Protein AF-A0A7X5QRC5-F1 (afdb_monomer)

Mean predicted aligned error: 9.36 Å

Secondary structure (DSSP, 8-state):
------------------PPP-SGGG-HHHHHHH--S-TT-SEEEEETTTTEEEE-TTEETTSTTTSEEPPHHHHHHHHHHHHHHTT-PPPPP-SSS-TTTSTT--

Foldseek 3Di:
DDDDDPPPPDDPPPPPVPDQDPADVSQLQCCLQFNHPDPPAQKGDPALLALDIDGRVQEPVPVPPRHHHHDPSSVVSNVVSSVRRHNDDHDDFQDPDDCSVVVPRD

Structure (mmCIF, N/CA/C/O backbone):
data_AF-A0A7X5QRC5-F1
#
_entry.id   AF-A0A7X5QRC5-F1
#
loop_
_atom_site.group_PDB
_atom_site.id
_atom_site.type_symbol
_atom_site.label_atom_id
_atom_site.label_alt_id
_atom_site.label_comp_id
_atom_site.label_asym_id
_atom_site.label_entity_id
_atom_site.label_seq_id
_atom_site.pdbx_PDB_ins_code
_atom_site.Cartn_x
_atom_site.Cartn_y
_atom_site.Cartn_z
_atom_site.occupancy
_atom_site.B_iso_or_equiv
_atom_site.auth_seq_id
_atom_site.auth_comp_id
_atom_site.auth_asym_id
_atom_site.auth_atom_id
_atom_site.pdbx_PDB_model_num
ATOM 1 N N . MET A 1 1 ? -34.790 34.082 42.253 1.00 40.81 1 MET A N 1
ATOM 2 C CA . MET A 1 1 ? -34.188 34.397 40.941 1.00 40.81 1 MET A CA 1
ATOM 3 C C . MET A 1 1 ? -33.241 33.251 40.606 1.00 40.81 1 MET A C 1
ATOM 5 O O . MET A 1 1 ? -32.209 33.136 41.247 1.00 40.81 1 M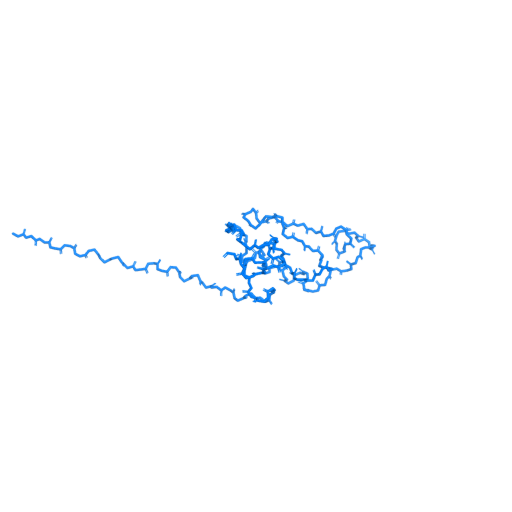ET A O 1
ATOM 9 N N . LYS A 1 2 ? -33.660 32.308 39.754 1.00 43.34 2 LYS A N 1
ATOM 10 C CA . LYS A 1 2 ? -32.884 31.110 39.386 1.00 43.34 2 LYS A CA 1
ATOM 11 C C . LYS A 1 2 ? -32.713 31.144 37.871 1.00 43.34 2 LYS A C 1
ATOM 13 O O . LYS A 1 2 ? -33.652 30.854 37.137 1.00 43.34 2 LYS A O 1
ATOM 18 N N . THR A 1 3 ? -31.561 31.628 37.433 1.00 52.12 3 THR A N 1
ATOM 19 C CA . THR A 1 3 ? -31.171 31.735 36.029 1.00 52.12 3 THR A CA 1
ATOM 20 C C . THR A 1 3 ? -30.792 30.354 35.508 1.00 52.12 3 THR A C 1
AT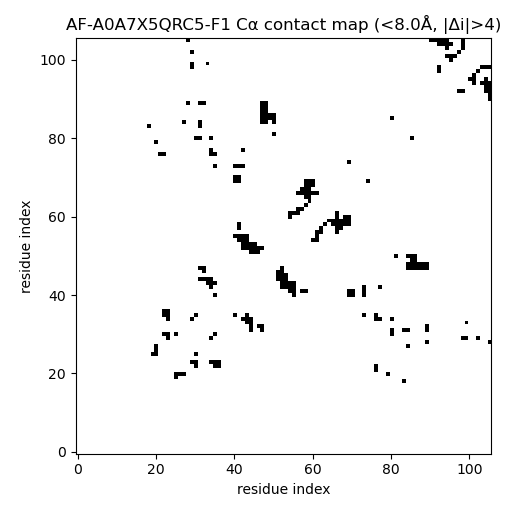OM 22 O O . THR A 1 3 ? -29.855 29.723 35.988 1.00 52.12 3 THR A O 1
ATOM 25 N N . TRP A 1 4 ? -31.565 29.881 34.537 1.00 51.56 4 TRP A N 1
ATOM 26 C CA . TRP A 1 4 ? -31.303 28.668 33.777 1.00 51.56 4 TRP A CA 1
ATOM 27 C C . TRP A 1 4 ? -30.287 28.999 32.686 1.00 51.56 4 TRP A C 1
ATOM 29 O O . TRP A 1 4 ? -30.600 29.743 31.760 1.00 51.56 4 TRP A O 1
ATOM 39 N N . ILE A 1 5 ? -29.067 28.479 32.801 1.00 61.34 5 ILE A N 1
ATOM 40 C CA . ILE A 1 5 ? -28.084 28.527 31.717 1.00 61.34 5 ILE A CA 1
ATOM 41 C C . ILE A 1 5 ? -28.214 27.209 30.958 1.00 61.34 5 ILE A C 1
ATOM 43 O O . ILE A 1 5 ? -27.703 26.177 31.388 1.00 61.34 5 ILE A O 1
ATOM 47 N N . PHE A 1 6 ? -28.936 27.241 29.840 1.00 55.59 6 PHE A N 1
ATOM 48 C CA . PHE A 1 6 ? -28.863 26.186 28.837 1.00 55.59 6 PHE A CA 1
ATOM 49 C C . PHE A 1 6 ? -27.534 26.344 28.094 1.00 55.59 6 PHE A C 1
ATOM 51 O O . PHE A 1 6 ? -27.360 27.256 27.288 1.00 55.59 6 PHE A O 1
ATOM 58 N N . LEU A 1 7 ? -26.575 25.479 28.419 1.00 61.09 7 LEU A N 1
ATOM 59 C CA . LEU A 1 7 ? -25.314 25.364 27.699 1.00 61.09 7 LEU A CA 1
ATOM 60 C C . LEU A 1 7 ? -25.610 24.757 26.319 1.00 61.09 7 LEU A C 1
ATOM 62 O O . LEU A 1 7 ? -25.954 23.580 26.207 1.00 61.09 7 LEU A O 1
ATOM 66 N N . ALA A 1 8 ? -25.507 25.566 25.268 1.00 55.25 8 ALA A N 1
ATOM 67 C CA . ALA A 1 8 ? -25.561 25.096 23.893 1.00 55.25 8 ALA A CA 1
ATOM 68 C C . ALA A 1 8 ? -24.261 24.342 23.572 1.00 55.25 8 ALA A C 1
ATOM 70 O O . ALA A 1 8 ? -23.244 24.946 23.237 1.00 55.25 8 ALA A O 1
ATOM 71 N N . ALA A 1 9 ? -24.290 23.014 23.688 1.00 52.91 9 ALA A N 1
ATOM 72 C CA . ALA A 1 9 ? -23.266 22.145 23.122 1.00 52.91 9 ALA A CA 1
ATOM 73 C C . ALA A 1 9 ? -23.470 22.091 21.600 1.00 52.91 9 ALA A C 1
ATOM 75 O O . ALA A 1 9 ? -24.130 21.198 21.069 1.00 52.91 9 ALA A O 1
ATOM 76 N N . ALA A 1 10 ? -22.963 23.111 20.904 1.00 54.38 10 ALA A N 1
ATOM 77 C CA . ALA A 1 10 ? -22.878 23.108 19.454 1.00 54.38 10 ALA A CA 1
ATOM 78 C C . ALA A 1 10 ? -21.959 21.960 19.023 1.00 54.38 10 ALA A C 1
ATOM 80 O O . ALA A 1 10 ? -20.812 21.843 19.455 1.00 54.38 10 ALA A O 1
ATOM 81 N N . MET A 1 11 ? -22.527 21.086 18.204 1.00 49.28 11 MET A N 1
ATOM 82 C CA . MET A 1 11 ? -21.906 19.887 17.686 1.00 49.28 11 MET A CA 1
ATOM 83 C C . MET A 1 11 ? -20.676 20.237 16.851 1.00 49.28 11 MET A C 1
ATOM 85 O O . MET A 1 11 ? -20.799 20.705 15.724 1.00 49.28 11 MET A O 1
ATOM 89 N N . PHE A 1 12 ? -19.492 19.916 17.361 1.00 46.59 12 PHE A N 1
ATOM 90 C CA . PHE A 1 12 ? -18.360 19.585 16.502 1.00 46.59 12 PHE A CA 1
ATOM 91 C C . PHE A 1 12 ? -18.462 18.100 16.155 1.00 46.59 12 PHE A C 1
ATOM 93 O O . PHE A 1 12 ? -17.660 17.280 16.592 1.00 46.59 12 PHE A O 1
ATOM 100 N N . ALA A 1 13 ? -19.486 17.740 15.379 1.00 47.47 13 ALA A N 1
ATOM 101 C CA . ALA A 1 13 ? -19.380 16.550 14.554 1.00 47.47 13 ALA A CA 1
ATOM 102 C C . ALA A 1 13 ? -18.364 16.917 13.471 1.00 47.47 13 ALA A C 1
ATOM 104 O O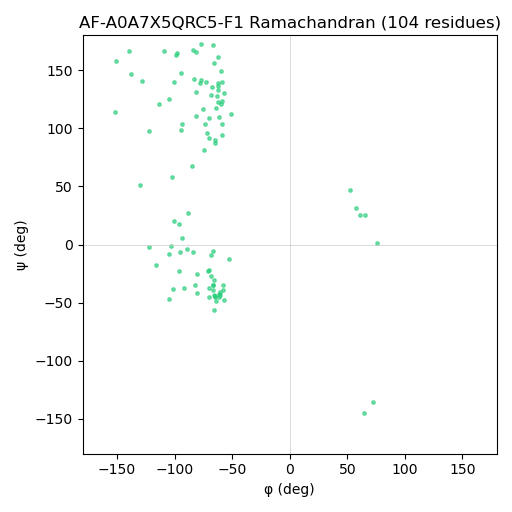 . ALA A 1 13 ? -18.709 17.555 12.478 1.00 47.47 13 ALA A O 1
ATOM 105 N N . GLY A 1 14 ? -17.086 16.629 13.732 1.00 41.50 14 GLY A N 1
ATOM 106 C CA . GLY A 1 14 ? -16.052 16.726 12.717 1.00 41.50 14 GLY A CA 1
ATOM 107 C C . GLY A 1 14 ? -16.540 15.941 11.511 1.00 41.50 14 GLY A C 1
ATOM 108 O O . GLY A 1 14 ? -16.716 14.727 11.594 1.00 41.50 14 GLY A O 1
ATOM 109 N N . ALA A 1 15 ? -16.829 16.641 10.418 1.00 39.53 15 ALA A N 1
ATOM 110 C CA . ALA A 1 15 ? -17.033 16.005 9.138 1.00 39.53 15 ALA A CA 1
ATOM 111 C C . ALA A 1 15 ? -15.686 15.382 8.766 1.00 39.53 15 ALA A C 1
ATOM 113 O O . ALA A 1 15 ? -14.831 16.036 8.170 1.00 39.53 15 ALA A O 1
ATOM 114 N N . ALA A 1 16 ? -15.473 14.131 9.179 1.00 45.00 16 ALA A N 1
ATOM 115 C CA . ALA A 1 16 ? -14.540 13.253 8.510 1.00 45.00 16 ALA A CA 1
ATOM 116 C C . ALA A 1 16 ? -15.061 13.171 7.076 1.00 45.00 16 ALA A C 1
ATOM 118 O O . ALA A 1 16 ? -16.009 12.448 6.774 1.00 45.00 16 ALA A O 1
ATOM 119 N N . SER A 1 17 ? -14.521 14.028 6.215 1.00 44.00 17 SER A N 1
ATOM 120 C CA . SER A 1 17 ? -14.669 13.904 4.778 1.00 44.00 17 SER A CA 1
ATOM 121 C C . SER A 1 17 ? -13.947 12.614 4.428 1.00 44.00 17 SER A C 1
ATOM 123 O O . SER A 1 17 ? -12.741 12.606 4.214 1.00 44.00 17 SER A O 1
ATOM 125 N N . GLY A 1 18 ? -14.669 11.494 4.505 1.00 55.78 18 GLY A N 1
ATOM 126 C CA . GLY A 1 18 ? -14.151 10.200 4.104 1.00 55.78 18 GLY A CA 1
ATOM 127 C C . GLY A 1 18 ? -13.750 10.320 2.645 1.00 55.78 18 GLY A C 1
ATOM 128 O O . GLY A 1 18 ? -14.615 10.406 1.774 1.00 55.78 18 GLY A O 1
ATOM 129 N N . GLN A 1 19 ? -12.448 10.422 2.385 1.00 65.44 19 GLN A N 1
ATOM 130 C CA . GLN A 1 19 ? -11.928 10.303 1.034 1.00 65.44 19 GLN A CA 1
ATOM 131 C C . GLN A 1 19 ? -12.346 8.916 0.544 1.00 65.44 19 GLN A C 1
ATOM 133 O O . GLN A 1 19 ? -12.101 7.921 1.226 1.00 65.44 19 GLN A O 1
ATOM 138 N N . ALA A 1 20 ? -13.064 8.867 -0.578 1.00 74.69 20 ALA A N 1
ATOM 139 C CA . ALA A 1 20 ? -13.473 7.600 -1.162 1.00 74.69 20 ALA A CA 1
ATOM 140 C C . ALA A 1 20 ? -12.216 6.829 -1.572 1.00 74.69 20 ALA A C 1
ATOM 142 O O . ALA A 1 20 ? -11.373 7.389 -2.273 1.00 74.69 20 ALA A O 1
ATOM 143 N N . LEU A 1 21 ? -12.104 5.580 -1.120 1.00 86.81 21 LEU A N 1
ATOM 144 C CA . LEU A 1 21 ? -10.981 4.719 -1.447 1.00 86.81 21 LEU A CA 1
ATOM 145 C C . LEU A 1 21 ? -11.174 4.076 -2.818 1.00 86.81 21 LEU A C 1
ATOM 147 O O . LEU A 1 21 ? -12.217 3.484 -3.106 1.00 86.81 21 LEU A O 1
ATOM 151 N N . THR A 1 22 ? -10.138 4.154 -3.646 1.00 92.81 22 THR A N 1
ATOM 152 C CA . THR A 1 22 ? -10.114 3.567 -4.993 1.00 92.81 22 THR A CA 1
ATOM 153 C C . THR A 1 22 ? -9.774 2.078 -4.949 1.00 92.81 22 THR A C 1
ATOM 155 O O . THR A 1 22 ? -10.285 1.286 -5.742 1.00 92.81 22 THR A O 1
ATOM 158 N N . TYR A 1 23 ? -8.917 1.671 -4.011 1.00 92.44 23 TYR A N 1
ATOM 159 C CA . TYR A 1 23 ? -8.416 0.301 -3.902 1.00 92.44 23 TYR A CA 1
ATOM 160 C C . TYR A 1 23 ? -9.174 -0.522 -2.852 1.00 92.44 23 TYR A C 1
ATOM 162 O O . TYR A 1 23 ? -9.844 0.013 -1.972 1.00 92.44 23 TYR A O 1
ATOM 170 N N . ARG A 1 24 ? -9.029 -1.857 -2.943 1.00 91.19 24 ARG A N 1
ATOM 171 C CA . ARG A 1 24 ? -9.577 -2.844 -1.984 1.00 91.19 24 ARG A CA 1
ATOM 172 C C . ARG A 1 24 ? -11.074 -2.665 -1.726 1.00 91.19 24 ARG A C 1
ATOM 174 O O . ARG A 1 24 ? -11.516 -2.691 -0.586 1.00 91.19 24 ARG A O 1
ATOM 181 N N . ASP A 1 25 ? -11.845 -2.511 -2.798 1.00 89.69 25 ASP A N 1
ATOM 182 C CA . ASP A 1 25 ? -13.309 -2.490 -2.731 1.00 89.69 25 ASP A CA 1
ATOM 183 C C . ASP A 1 25 ? -13.845 -1.388 -1.780 1.00 89.69 25 ASP A C 1
ATOM 185 O O . ASP A 1 25 ? -14.900 -1.5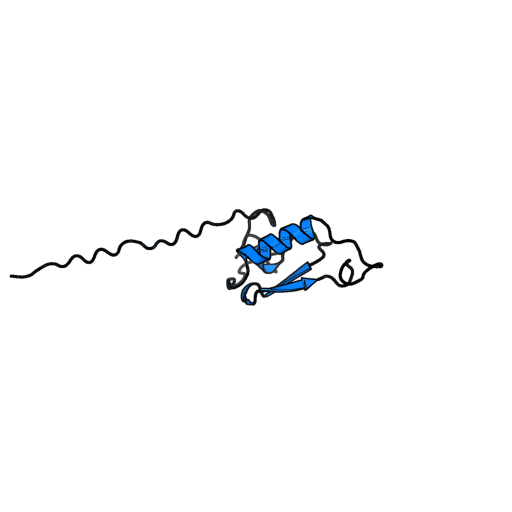44 -1.169 1.00 89.69 25 ASP A O 1
ATOM 189 N N . ASN A 1 26 ? -13.109 -0.267 -1.674 1.00 89.56 26 ASN A N 1
ATOM 190 C CA . ASN A 1 26 ? -13.385 0.870 -0.787 1.00 89.56 26 ASN A CA 1
ATOM 191 C C . ASN A 1 26 ? -13.379 0.503 0.717 1.00 89.56 26 ASN A C 1
ATOM 193 O O . ASN A 1 26 ? -14.030 1.166 1.523 1.00 89.56 26 ASN A O 1
ATOM 197 N N . ASP A 1 27 ? -12.655 -0.556 1.103 1.00 90.69 27 ASP A N 1
ATOM 198 C CA . ASP A 1 27 ? -12.503 -0.979 2.497 1.00 90.69 27 ASP A CA 1
ATOM 199 C C . ASP A 1 27 ? -11.233 -0.365 3.126 1.00 90.69 27 ASP A C 1
ATOM 201 O O . ASP A 1 27 ? -10.119 -0.842 2.868 1.00 90.69 27 ASP A O 1
ATOM 205 N N . PRO A 1 28 ? -11.360 0.674 3.978 1.00 89.25 28 PRO A N 1
ATOM 206 C CA . PRO A 1 28 ? -10.213 1.304 4.628 1.00 89.25 28 PRO A CA 1
ATOM 207 C C . PRO A 1 28 ? -9.503 0.381 5.607 1.00 89.25 28 PRO A C 1
ATOM 209 O O . PRO A 1 28 ? -8.293 0.505 5.779 1.00 89.25 28 PRO A O 1
ATOM 212 N N . PHE A 1 29 ? -10.212 -0.551 6.245 1.00 90.75 29 PHE A N 1
ATOM 213 C CA . PHE A 1 29 ? -9.584 -1.468 7.181 1.00 90.75 29 PHE A CA 1
ATOM 214 C C . PHE A 1 29 ? -8.611 -2.377 6.426 1.00 90.75 29 PHE A C 1
ATOM 216 O O . PHE A 1 29 ? -7.408 -2.368 6.693 1.00 90.75 29 PHE A O 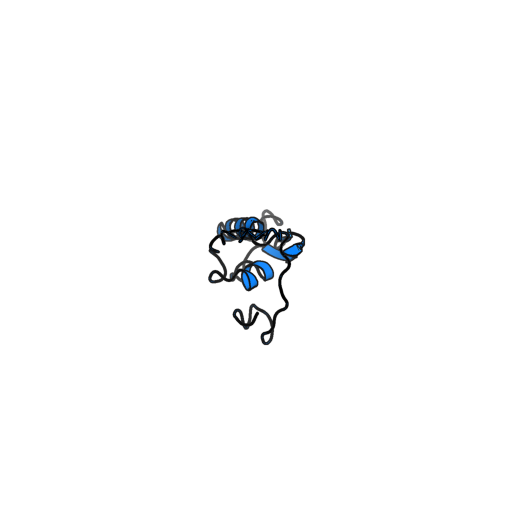1
ATOM 223 N N . VAL A 1 30 ? -9.100 -3.095 5.416 1.00 92.38 30 VAL A N 1
ATOM 224 C CA . VAL A 1 30 ? -8.282 -4.037 4.641 1.00 92.38 30 VAL A CA 1
ATOM 225 C C . VAL A 1 30 ? -7.206 -3.298 3.842 1.00 92.38 30 VAL A C 1
ATOM 227 O O . VAL A 1 30 ? -6.065 -3.760 3.776 1.00 92.38 30 VAL A O 1
ATOM 230 N N . PHE A 1 31 ? -7.524 -2.135 3.266 1.00 94.44 31 PHE A N 1
ATOM 231 C CA . PHE A 1 31 ? -6.549 -1.342 2.521 1.00 94.44 31 PHE A CA 1
ATOM 232 C C . PHE A 1 31 ? -5.410 -0.830 3.396 1.00 94.44 31 PHE A C 1
ATOM 234 O O . PHE A 1 31 ? -4.242 -1.008 3.048 1.00 94.44 31 PHE A O 1
ATOM 241 N N . CYS A 1 32 ? -5.722 -0.239 4.548 1.00 93.25 32 CYS A N 1
ATOM 242 C CA . CYS A 1 32 ? -4.690 0.298 5.420 1.00 93.25 32 CYS A CA 1
ATOM 243 C C . CYS A 1 32 ? -3.821 -0.809 6.042 1.00 93.25 32 CYS A C 1
ATOM 245 O O . CYS A 1 32 ? -2.638 -0.565 6.289 1.00 93.25 32 CYS A O 1
ATOM 247 N N . THR A 1 33 ? -4.360 -2.025 6.208 1.00 93.25 33 THR A N 1
ATOM 248 C CA . THR A 1 33 ? -3.603 -3.182 6.710 1.00 93.25 33 THR A CA 1
ATOM 249 C C . THR A 1 33 ? -2.750 -3.857 5.631 1.00 93.25 33 THR A C 1
ATOM 251 O O . THR A 1 33 ? -1.612 -4.225 5.907 1.00 93.25 33 THR A O 1
ATOM 254 N N . TYR A 1 34 ? -3.266 -4.029 4.408 1.00 93.75 34 TYR A N 1
ATOM 255 C CA . TYR A 1 34 ? -2.652 -4.917 3.404 1.00 93.75 34 TYR A CA 1
ATOM 256 C C . TYR A 1 34 ? -2.275 -4.237 2.077 1.00 93.75 34 TYR A C 1
ATOM 258 O O . TYR A 1 34 ? -1.727 -4.892 1.184 1.00 93.75 34 TYR A O 1
ATOM 266 N N . GLY A 1 35 ? -2.563 -2.946 1.905 1.00 94.38 35 GLY A N 1
ATOM 267 C CA . GLY A 1 35 ? -2.333 -2.217 0.657 1.00 94.38 35 GLY A CA 1
ATOM 268 C C . GLY A 1 35 ? -3.206 -2.760 -0.475 1.00 94.38 35 GLY A C 1
ATOM 269 O O . GLY A 1 35 ? -4.332 -3.199 -0.253 1.00 94.38 35 GLY A O 1
ATOM 270 N N . GLN A 1 36 ? -2.705 -2.779 -1.711 1.00 94.75 36 GLN A N 1
ATOM 271 C CA . GLN A 1 36 ? -3.476 -3.294 -2.851 1.00 94.75 36 GLN A CA 1
ATOM 272 C C . GLN A 1 36 ? -3.779 -4.799 -2.769 1.00 94.75 36 GLN A C 1
ATOM 274 O O . GLN A 1 36 ? -3.038 -5.581 -2.167 1.00 94.75 36 GLN A O 1
ATOM 279 N N . LYS A 1 37 ? -4.847 -5.214 -3.466 1.00 92.31 37 LYS A N 1
ATOM 280 C CA . LYS A 1 37 ? -5.238 -6.624 -3.658 1.00 92.31 37 LYS A CA 1
ATOM 281 C C . LYS A 1 37 ? -4.288 -7.383 -4.589 1.00 92.31 37 LYS A C 1
ATOM 283 O O . LYS A 1 37 ? -4.220 -8.604 -4.520 1.00 92.31 37 LYS A O 1
ATOM 288 N N . ASN A 1 38 ? -3.556 -6.668 -5.446 1.00 93.19 38 ASN A N 1
ATOM 289 C CA . ASN A 1 38 ? -2.597 -7.253 -6.375 1.00 93.19 38 ASN A CA 1
ATOM 290 C C . ASN A 1 38 ? -1.496 -8.019 -5.604 1.00 93.19 38 ASN A C 1
ATOM 292 O O . ASN A 1 38 ? -0.800 -7.414 -4.783 1.00 93.19 38 ASN A O 1
ATOM 296 N N . PRO A 1 39 ? -1.308 -9.331 -5.843 1.00 91.62 39 PRO A N 1
ATOM 297 C CA . PRO A 1 39 ? -0.242 -10.096 -5.199 1.00 91.62 39 PRO A CA 1
ATOM 298 C C . PRO A 1 39 ? 1.157 -9.714 -5.705 1.00 91.62 39 PRO A C 1
ATOM 300 O O . PRO A 1 39 ? 2.127 -9.916 -4.986 1.00 91.62 39 PRO A O 1
ATOM 303 N N . ALA A 1 40 ? 1.264 -9.132 -6.904 1.00 94.88 40 ALA A N 1
ATOM 304 C CA . ALA A 1 40 ? 2.512 -8.655 -7.501 1.00 94.88 40 ALA A CA 1
ATOM 305 C C . ALA A 1 40 ? 2.758 -7.149 -7.271 1.00 94.88 40 ALA A C 1
ATOM 307 O O . ALA A 1 40 ? 3.555 -6.541 -7.989 1.00 94.88 40 ALA A O 1
ATOM 308 N N . LYS A 1 41 ? 2.063 -6.534 -6.307 1.00 96.00 41 LYS A N 1
ATOM 309 C CA . LYS A 1 41 ? 2.312 -5.143 -5.912 1.00 96.00 41 LYS A CA 1
ATOM 310 C C . LYS A 1 41 ? 3.744 -4.960 -5.420 1.00 96.00 41 LYS A C 1
ATOM 312 O O . LYS A 1 41 ? 4.326 -5.875 -4.844 1.00 96.00 41 LYS A O 1
ATOM 317 N N . CYS A 1 42 ? 4.286 -3.772 -5.629 1.00 97.88 42 CYS A N 1
ATOM 318 C CA . CYS A 1 42 ? 5.674 -3.464 -5.305 1.00 97.88 42 CYS A CA 1
ATOM 319 C C . CYS A 1 42 ? 5.865 -2.856 -3.917 1.00 97.88 42 CYS A C 1
ATOM 321 O O . CYS A 1 42 ? 6.976 -2.469 -3.574 1.00 97.88 42 CYS A O 1
ATOM 323 N N . TRP A 1 43 ? 4.815 -2.760 -3.104 1.00 97.81 43 TRP A N 1
ATOM 324 C CA . TRP A 1 43 ? 4.928 -2.265 -1.739 1.00 97.81 43 TRP A CA 1
ATOM 325 C C . TRP A 1 43 ? 3.862 -2.870 -0.818 1.00 97.81 43 TRP A C 1
ATOM 327 O O . TRP A 1 43 ? 2.802 -3.315 -1.271 1.00 97.81 43 TRP A O 1
ATOM 337 N N . TRP A 1 44 ? 4.135 -2.854 0.489 1.00 96.50 44 TRP A N 1
ATOM 338 C CA . TRP A 1 44 ? 3.187 -3.255 1.533 1.00 96.50 44 TRP A CA 1
ATOM 339 C C . TRP A 1 44 ? 3.227 -2.294 2.726 1.00 96.50 44 TRP A C 1
ATOM 341 O O . TRP A 1 44 ? 4.306 -1.796 3.071 1.00 96.50 44 TRP A O 1
ATOM 351 N N . PRO A 1 45 ? 2.088 -2.059 3.402 1.00 95.38 45 PRO A N 1
ATOM 352 C CA . PRO A 1 45 ? 2.082 -1.430 4.716 1.00 95.38 45 PRO A CA 1
ATOM 353 C C . PRO A 1 45 ? 2.899 -2.254 5.717 1.00 95.38 45 PRO A C 1
ATOM 355 O O . PRO A 1 45 ? 2.813 -3.480 5.738 1.00 95.38 45 PRO A O 1
ATOM 358 N N . VAL A 1 46 ? 3.657 -1.575 6.576 1.00 94.69 46 VAL A N 1
ATOM 359 C CA . VAL A 1 46 ? 4.290 -2.183 7.760 1.00 94.69 46 VAL A CA 1
ATOM 360 C C . VAL A 1 46 ? 3.529 -1.754 9.009 1.00 94.69 46 VAL A C 1
ATOM 362 O O . VAL A 1 46 ? 3.180 -2.579 9.849 1.00 94.69 46 VAL A O 1
ATOM 365 N N . SER A 1 47 ? 3.231 -0.458 9.123 1.00 92.31 47 SER A N 1
ATOM 366 C CA . SER A 1 47 ? 2.373 0.085 10.171 1.00 92.31 47 SER A CA 1
ATOM 367 C C . SER A 1 47 ? 1.681 1.355 9.687 1.00 92.31 47 SER A C 1
ATOM 369 O O . SER A 1 47 ? 2.325 2.384 9.494 1.00 92.31 47 SER A O 1
ATOM 371 N N . ALA A 1 48 ? 0.355 1.305 9.555 1.00 91.88 48 ALA A N 1
ATOM 372 C CA . ALA A 1 48 ? -0.462 2.484 9.267 1.00 91.88 48 ALA A CA 1
ATOM 373 C C . ALA A 1 48 ? -0.338 3.539 10.380 1.00 91.88 48 ALA A C 1
ATOM 375 O O . ALA A 1 48 ? -0.043 4.701 10.111 1.00 91.88 48 ALA A O 1
ATOM 376 N N . ALA A 1 49 ? -0.415 3.112 11.645 1.00 91.69 49 ALA A N 1
ATOM 377 C CA . ALA A 1 49 ? -0.287 4.006 12.794 1.00 91.69 49 ALA A CA 1
ATOM 378 C C . ALA A 1 49 ? 1.048 4.774 12.808 1.00 91.69 49 ALA A C 1
ATOM 380 O O . ALA A 1 49 ? 1.066 5.960 13.127 1.00 91.69 49 ALA A O 1
ATOM 381 N N . ALA A 1 50 ? 2.154 4.123 12.428 1.00 94.06 50 ALA A N 1
ATOM 382 C CA . ALA A 1 50 ? 3.469 4.762 12.332 1.00 94.06 50 ALA A CA 1
ATOM 383 C C . ALA A 1 50 ? 3.758 5.391 10.954 1.00 94.06 50 ALA A C 1
ATOM 385 O O . ALA A 1 50 ? 4.813 5.993 10.772 1.00 94.06 50 ALA A O 1
ATOM 386 N N . GLY A 1 51 ? 2.862 5.230 9.976 1.00 94.62 51 GLY A N 1
ATOM 387 C CA . GLY A 1 51 ? 3.064 5.683 8.600 1.00 94.62 51 GLY A CA 1
ATOM 388 C C . GLY A 1 51 ? 4.202 4.973 7.862 1.00 94.62 51 GLY A C 1
ATOM 389 O O . GLY A 1 51 ? 4.790 5.544 6.946 1.00 94.62 51 GLY A O 1
ATOM 390 N N . THR A 1 52 ? 4.540 3.743 8.256 1.00 96.50 52 THR A N 1
ATOM 391 C CA . THR A 1 52 ? 5.644 2.982 7.665 1.00 96.50 52 THR A CA 1
ATOM 392 C C . THR A 1 52 ? 5.151 1.951 6.657 1.00 96.50 52 THR A C 1
ATOM 394 O O . THR A 1 52 ? 4.158 1.249 6.864 1.00 96.50 52 THR A O 1
ATOM 397 N N . PHE A 1 53 ? 5.890 1.837 5.559 1.00 96.69 53 PHE A N 1
ATOM 398 C CA . PHE A 1 53 ? 5.665 0.891 4.473 1.00 96.69 53 PHE A CA 1
ATOM 399 C C . PHE A 1 53 ? 7.013 0.342 4.000 1.00 96.69 53 PHE A C 1
ATOM 401 O O . PHE A 1 53 ? 8.071 0.878 4.340 1.00 96.69 53 PHE A O 1
ATOM 408 N N . MET A 1 54 ? 6.977 -0.730 3.219 1.00 97.31 54 MET A N 1
ATOM 409 C CA . MET A 1 54 ? 8.165 -1.339 2.631 1.00 97.31 54 MET A CA 1
ATOM 410 C C . MET A 1 54 ? 7.980 -1.521 1.129 1.00 97.31 54 MET A C 1
ATOM 412 O O . MET A 1 54 ? 6.898 -1.895 0.681 1.00 97.31 54 MET A O 1
ATOM 416 N N . TRP A 1 55 ? 9.046 -1.272 0.370 1.00 97.38 55 TRP A N 1
ATOM 417 C CA . TRP A 1 55 ? 9.123 -1.636 -1.042 1.00 97.38 55 TRP A CA 1
ATOM 418 C C . TRP A 1 55 ? 9.542 -3.100 -1.186 1.00 97.38 55 TRP A C 1
ATOM 420 O O . TRP A 1 55 ? 10.393 -3.589 -0.440 1.00 97.38 55 TRP A O 1
ATOM 430 N N . ASP A 1 56 ? 8.958 -3.780 -2.164 1.00 96.94 56 ASP A N 1
ATOM 431 C CA . ASP A 1 56 ? 9.364 -5.101 -2.619 1.00 96.94 56 ASP A CA 1
ATOM 432 C C . ASP A 1 56 ? 10.774 -5.022 -3.216 1.00 96.94 56 ASP A C 1
ATOM 434 O O . ASP A 1 56 ? 10.967 -4.345 -4.227 1.00 96.94 56 ASP A O 1
ATOM 438 N N . PRO A 1 57 ? 11.773 -5.711 -2.637 1.00 96.62 57 PRO A N 1
ATOM 439 C CA . PRO A 1 57 ? 13.130 -5.705 -3.169 1.00 96.62 57 PRO A CA 1
ATOM 440 C C . PRO A 1 57 ? 13.248 -6.424 -4.519 1.00 96.62 57 PRO A C 1
ATOM 442 O O . P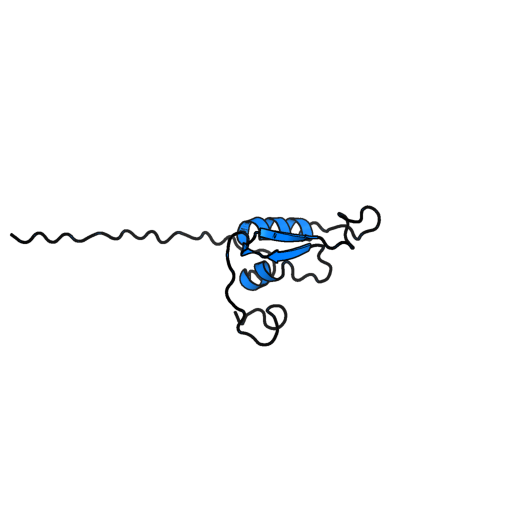RO A 1 57 ? 14.301 -6.352 -5.138 1.00 96.62 57 PRO A O 1
ATOM 445 N N . SER A 1 58 ? 12.212 -7.126 -4.986 1.00 96.25 58 SER A N 1
ATOM 446 C CA . SER A 1 58 ? 12.156 -7.665 -6.348 1.00 96.25 58 SER A CA 1
ATOM 447 C C . SER A 1 58 ? 11.664 -6.647 -7.385 1.00 96.25 58 SER A C 1
ATOM 449 O O . SER A 1 58 ? 11.708 -6.944 -8.581 1.00 96.25 58 SER A O 1
ATOM 451 N N . CYS A 1 59 ? 11.219 -5.460 -6.957 1.00 97.06 59 CYS A N 1
ATOM 452 C CA . CYS A 1 59 ? 10.752 -4.392 -7.833 1.00 97.06 59 CYS A CA 1
ATOM 453 C C . CYS A 1 59 ? 11.806 -3.315 -8.113 1.00 97.06 59 CYS A C 1
ATOM 455 O O . CYS A 1 59 ? 12.808 -3.185 -7.410 1.00 97.06 59 CYS A O 1
ATOM 457 N N . ASP A 1 60 ? 11.523 -2.517 -9.141 1.00 95.62 60 ASP A N 1
ATOM 458 C CA . ASP A 1 60 ? 12.292 -1.357 -9.570 1.00 95.62 60 ASP A CA 1
ATOM 459 C C . ASP A 1 60 ? 11.506 -0.058 -9.364 1.00 95.62 60 ASP A C 1
ATOM 461 O O . ASP A 1 60 ? 10.456 0.117 -9.996 1.00 95.62 60 ASP A O 1
ATOM 465 N N . PRO A 1 61 ? 12.036 0.888 -8.558 1.00 90.75 61 PRO A N 1
ATOM 466 C CA . PRO A 1 61 ? 13.064 0.700 -7.516 1.00 90.75 61 PRO A CA 1
ATOM 467 C C . PRO A 1 61 ? 12.577 -0.243 -6.386 1.00 90.75 61 PRO A C 1
ATOM 469 O O . PRO A 1 61 ? 11.367 -0.419 -6.236 1.00 90.75 61 PRO A O 1
ATOM 472 N N . PRO A 1 62 ? 13.478 -0.821 -5.558 1.00 93.62 62 PRO A N 1
ATOM 473 C CA . PRO A 1 62 ? 14.895 -0.476 -5.385 1.00 93.62 62 PRO A CA 1
ATOM 474 C C . PRO A 1 62 ? 15.915 -1.290 -6.202 1.00 93.62 62 PRO A C 1
ATOM 476 O O . PRO A 1 62 ? 17.094 -0.948 -6.166 1.00 93.62 62 PRO A O 1
ATOM 479 N N . ASN A 1 63 ? 15.525 -2.340 -6.926 1.00 96.00 63 ASN A N 1
ATOM 480 C CA . ASN A 1 63 ? 16.466 -3.286 -7.547 1.00 96.00 63 ASN A CA 1
ATOM 481 C C . ASN A 1 63 ? 16.935 -2.897 -8.962 1.00 96.00 63 ASN A C 1
ATOM 483 O O . ASN A 1 63 ? 17.275 -3.755 -9.781 1.00 96.00 63 ASN A O 1
ATOM 487 N N . THR A 1 64 ? 16.946 -1.600 -9.273 1.00 94.38 64 THR A N 1
ATOM 488 C CA . THR A 1 64 ? 17.190 -1.122 -10.636 1.00 94.38 64 THR A CA 1
ATOM 489 C C . THR A 1 64 ? 18.583 -1.526 -11.125 1.00 94.38 64 THR A C 1
ATOM 491 O O . THR A 1 64 ? 19.556 -1.298 -10.401 1.00 94.38 64 THR A O 1
ATOM 494 N N . PRO A 1 65 ? 18.737 -2.067 -12.353 1.00 94.44 65 PRO A N 1
ATOM 495 C CA . PRO A 1 65 ? 17.732 -2.247 -13.419 1.00 94.44 65 PRO A CA 1
ATOM 496 C C . PRO A 1 65 ? 17.155 -3.676 -13.540 1.00 94.44 65 PRO A C 1
ATOM 498 O O . PRO A 1 65 ? 16.724 -4.070 -14.624 1.00 94.44 65 PRO A O 1
ATOM 501 N N . TYR A 1 66 ? 17.258 -4.500 -12.495 1.00 95.31 66 TYR A N 1
ATOM 502 C CA . TYR A 1 66 ? 16.978 -5.940 -12.562 1.00 95.31 66 TYR A CA 1
ATOM 503 C C . TYR A 1 66 ? 15.641 -6.350 -11.935 1.00 95.31 66 TYR A C 1
ATOM 505 O O . TYR A 1 66 ? 15.260 -7.519 -12.037 1.00 95.31 66 TYR A O 1
ATOM 513 N N . GLY A 1 67 ? 14.946 -5.441 -11.256 1.00 96.19 67 GLY A N 1
ATOM 514 C CA . GLY A 1 67 ? 13.640 -5.705 -10.671 1.00 96.19 67 GLY A CA 1
ATOM 515 C C . GLY A 1 67 ? 12.486 -5.540 -11.657 1.00 96.19 67 GLY A C 1
ATOM 516 O O . GLY A 1 67 ? 12.606 -5.007 -12.760 1.00 96.19 67 GLY A O 1
ATOM 517 N N . ARG A 1 68 ? 11.312 -6.015 -11.237 1.00 96.12 68 ARG A N 1
ATOM 518 C CA . ARG A 1 68 ? 10.052 -5.778 -11.946 1.00 96.12 68 ARG A CA 1
ATOM 519 C C . ARG A 1 68 ? 9.691 -4.288 -11.842 1.00 96.12 68 ARG A C 1
ATOM 521 O O . ARG A 1 68 ? 9.610 -3.789 -10.723 1.00 96.12 68 ARG A O 1
ATOM 528 N N . PRO A 1 69 ? 9.397 -3.583 -12.946 1.00 96.06 69 PRO A N 1
ATOM 529 C CA . PRO A 1 69 ? 8.977 -2.187 -12.872 1.00 96.06 69 PRO A CA 1
ATOM 530 C C . PRO A 1 69 ? 7.734 -2.020 -11.995 1.00 96.06 69 PRO A C 1
ATOM 532 O O . PRO A 1 69 ? 6.745 -2.734 -12.189 1.00 96.06 69 PRO A O 1
ATOM 535 N N . ALA A 1 70 ? 7.775 -1.070 -11.059 1.00 95.75 70 ALA A N 1
ATOM 536 C CA . ALA A 1 70 ? 6.579 -0.654 -10.341 1.00 95.75 70 ALA A CA 1
ATOM 537 C C . ALA A 1 70 ? 5.553 -0.062 -11.319 1.00 95.75 70 ALA A C 1
ATOM 539 O O . ALA A 1 70 ? 5.879 0.705 -12.230 1.00 95.75 70 ALA A O 1
ATOM 540 N N . THR A 1 71 ? 4.297 -0.453 -11.143 1.00 96.69 71 THR A N 1
ATOM 541 C CA . THR A 1 71 ? 3.185 -0.003 -11.978 1.00 96.69 71 THR A CA 1
ATOM 542 C C . THR A 1 71 ? 2.683 1.369 -11.534 1.00 96.69 71 THR A C 1
ATOM 544 O O . THR A 1 71 ? 2.947 1.821 -10.420 1.00 96.69 71 THR A O 1
ATOM 547 N N . GLN A 1 72 ? 1.887 2.029 -12.378 1.00 96.88 72 GLN A N 1
ATOM 548 C CA . GLN A 1 72 ? 1.207 3.265 -11.979 1.00 96.88 72 GLN A CA 1
ATOM 549 C C . GLN A 1 72 ? 0.307 3.054 -10.749 1.00 96.88 72 GLN A C 1
ATOM 551 O O . GLN A 1 72 ? 0.229 3.938 -9.897 1.00 96.88 72 GLN A O 1
ATOM 556 N N . ASP A 1 73 ? -0.323 1.881 -10.628 1.00 96.81 73 ASP A N 1
ATOM 557 C CA . ASP A 1 73 ? -1.154 1.533 -9.474 1.00 96.81 73 ASP A CA 1
ATOM 558 C C . ASP A 1 73 ? -0.339 1.388 -8.186 1.00 96.81 73 ASP A C 1
ATOM 560 O O . ASP A 1 73 ? -0.813 1.782 -7.120 1.00 96.81 73 ASP A O 1
ATOM 564 N N . ASP A 1 74 ? 0.902 0.891 -8.257 1.00 97.62 74 ASP A N 1
ATOM 565 C CA . ASP A 1 74 ? 1.813 0.854 -7.104 1.00 97.62 74 ASP A CA 1
ATOM 566 C C . ASP A 1 74 ? 2.022 2.248 -6.521 1.00 97.62 74 ASP A C 1
ATOM 568 O O . ASP A 1 74 ? 1.839 2.447 -5.320 1.00 97.62 74 ASP A O 1
ATOM 572 N N . TYR A 1 75 ? 2.301 3.231 -7.375 1.00 97.50 75 TYR A N 1
ATOM 573 C CA . TYR A 1 75 ? 2.476 4.612 -6.937 1.00 97.50 75 TYR A CA 1
ATOM 574 C C . TYR A 1 75 ? 1.170 5.265 -6.475 1.00 97.50 75 TYR A C 1
ATOM 576 O O . TYR A 1 75 ? 1.150 5.906 -5.424 1.00 97.50 75 TYR A O 1
ATOM 584 N N . ALA A 1 76 ? 0.080 5.102 -7.230 1.00 97.25 76 ALA A N 1
ATOM 585 C CA . ALA A 1 76 ? -1.198 5.738 -6.918 1.00 97.25 76 ALA A CA 1
ATOM 586 C C . ALA A 1 76 ? -1.792 5.212 -5.602 1.00 97.25 76 ALA A C 1
ATOM 588 O O . ALA A 1 76 ? -2.176 6.002 -4.739 1.00 97.25 76 ALA A O 1
ATOM 589 N N . SER A 1 77 ? -1.774 3.895 -5.394 1.00 97.06 77 SER A N 1
ATOM 590 C CA . SER A 1 77 ? -2.222 3.294 -4.134 1.00 97.06 77 SER A CA 1
ATOM 591 C C . SER A 1 77 ? -1.333 3.650 -2.947 1.00 97.06 77 SER A C 1
ATOM 593 O O . SER A 1 77 ? -1.851 3.812 -1.846 1.00 97.06 77 SER A O 1
ATOM 595 N N . LEU A 1 78 ? -0.014 3.786 -3.129 1.00 97.19 78 LEU A N 1
ATOM 596 C CA . LEU A 1 78 ? 0.863 4.216 -2.041 1.00 97.19 78 LEU A CA 1
ATOM 597 C C . LEU A 1 78 ? 0.535 5.651 -1.626 1.00 97.19 78 LEU A C 1
ATOM 599 O O . LEU A 1 78 ? 0.425 5.928 -0.435 1.00 97.19 78 LEU A O 1
ATOM 603 N N . ALA A 1 79 ? 0.336 6.546 -2.596 1.00 96.75 79 ALA A N 1
ATOM 604 C CA . ALA A 1 79 ? -0.049 7.928 -2.331 1.00 96.75 79 ALA A CA 1
ATOM 605 C C . ALA A 1 79 ? -1.404 8.014 -1.605 1.00 96.75 79 ALA A C 1
ATOM 607 O O . ALA A 1 79 ? -1.548 8.762 -0.637 1.00 96.75 79 ALA A O 1
ATOM 608 N N . GLU A 1 80 ? -2.381 7.210 -2.026 1.00 95.44 80 GLU A N 1
ATOM 609 C CA . GLU A 1 80 ? -3.690 7.130 -1.376 1.00 95.44 80 GLU A CA 1
ATOM 610 C C . GLU A 1 80 ? -3.601 6.552 0.046 1.00 95.44 80 GLU A C 1
ATOM 612 O O . GLU A 1 80 ? -4.166 7.117 0.983 1.00 95.44 80 GLU A O 1
ATOM 617 N N . TRP A 1 81 ? -2.823 5.483 0.243 1.00 95.44 81 TRP A N 1
ATOM 618 C CA . TRP A 1 81 ? -2.564 4.914 1.568 1.00 95.44 81 TRP A CA 1
ATOM 619 C C . TRP A 1 81 ? -1.881 5.923 2.492 1.00 95.44 81 TRP A C 1
ATOM 621 O O . TRP A 1 81 ? -2.283 6.074 3.644 1.00 95.44 81 TRP A O 1
ATOM 631 N N . GLN A 1 82 ? -0.888 6.662 1.990 1.00 95.12 82 GLN A N 1
ATOM 632 C CA . GLN A 1 82 ? -0.203 7.702 2.758 1.00 95.12 82 GLN A CA 1
ATOM 633 C C . GLN A 1 82 ? -1.168 8.802 3.218 1.00 95.12 82 GLN A C 1
ATOM 635 O O . GLN A 1 82 ? -1.084 9.243 4.365 1.00 95.12 82 GLN A O 1
ATOM 640 N N . ALA A 1 83 ? -2.096 9.209 2.349 1.00 93.00 83 ALA A N 1
ATOM 641 C CA . ALA A 1 83 ? -3.073 10.250 2.644 1.00 93.00 83 ALA A CA 1
ATOM 642 C C . ALA A 1 83 ? -4.138 9.817 3.667 1.00 93.00 83 ALA A C 1
ATOM 644 O O . ALA A 1 83 ? -4.543 10.628 4.496 1.00 93.00 83 ALA A O 1
ATOM 645 N N . ILE A 1 84 ? -4.585 8.558 3.613 1.00 90.88 84 ILE A N 1
ATOM 646 C CA . ILE A 1 84 ? -5.767 8.095 4.360 1.00 90.88 84 ILE A CA 1
ATOM 647 C C . ILE A 1 84 ? -5.398 7.316 5.626 1.00 90.88 84 ILE A C 1
ATOM 649 O O . ILE A 1 84 ? -6.068 7.436 6.650 1.00 90.88 84 ILE A O 1
ATOM 653 N N . CYS A 1 85 ? -4.348 6.499 5.570 1.00 91.75 85 CYS A N 1
ATOM 654 C CA . CYS A 1 85 ? -4.085 5.489 6.592 1.00 91.75 85 CYS A CA 1
ATOM 655 C C . CYS A 1 85 ? -3.100 5.944 7.669 1.00 91.75 85 CYS A C 1
ATOM 657 O O . CYS A 1 85 ? -3.059 5.363 8.755 1.00 91.75 85 CYS A O 1
ATOM 659 N N . THR A 1 86 ? -2.256 6.932 7.372 1.00 93.88 86 THR A N 1
ATOM 660 C CA . THR A 1 86 ? -1.108 7.239 8.230 1.00 93.88 86 THR A CA 1
ATOM 661 C C . THR A 1 86 ? -1.509 8.019 9.476 1.00 93.88 86 THR A C 1
ATOM 663 O O . THR A 1 86 ? -2.365 8.899 9.440 1.00 93.88 86 THR A O 1
ATOM 666 N N . GLY A 1 87 ? -0.917 7.664 10.619 1.00 86.94 87 GLY A N 1
ATOM 667 C CA . GLY A 1 87 ? -1.246 8.286 11.907 1.00 86.94 87 GLY A CA 1
ATOM 668 C C . GLY A 1 87 ? -2.578 7.826 12.510 1.00 86.94 87 GLY A C 1
ATOM 669 O O . GLY A 1 87 ? -2.936 8.268 13.603 1.00 86.94 87 GLY A O 1
ATOM 670 N N . VAL A 1 88 ? -3.291 6.912 11.844 1.00 76.75 88 VAL A N 1
ATOM 671 C CA . VAL A 1 88 ? -4.531 6.313 12.340 1.00 76.75 88 VAL A CA 1
ATOM 672 C C . VAL A 1 88 ? -4.247 4.884 12.803 1.00 76.75 88 VAL A C 1
ATOM 674 O O . VAL A 1 88 ? -3.701 4.058 12.072 1.00 76.75 88 VAL A O 1
ATOM 677 N N . GLY A 1 89 ? -4.596 4.584 14.055 1.00 73.88 89 GLY A N 1
ATOM 678 C CA . GLY A 1 89 ? -4.577 3.217 14.568 1.00 73.88 89 GLY A CA 1
ATOM 679 C C . GLY A 1 89 ? -5.730 2.402 13.987 1.00 73.88 89 GLY A C 1
ATOM 680 O O . GLY A 1 89 ? -6.844 2.906 13.867 1.00 73.88 89 GLY A O 1
ATOM 681 N N . GLN A 1 90 ? -5.476 1.140 13.650 1.00 77.50 90 GLN A N 1
ATOM 682 C CA . GLN A 1 90 ? -6.521 0.218 13.207 1.00 77.50 90 GLN A CA 1
ATOM 683 C C . GLN A 1 90 ? -7.044 -0.613 14.383 1.00 77.50 90 GLN A C 1
ATOM 685 O O . GLN A 1 90 ? -6.301 -0.926 15.316 1.00 77.50 90 GLN A O 1
ATOM 690 N N . GLY A 1 91 ? -8.331 -0.961 14.340 1.00 82.25 91 GLY A N 1
ATOM 691 C CA . GLY A 1 91 ? -8.929 -1.909 15.280 1.00 82.25 91 GLY A CA 1
ATOM 692 C C . GLY A 1 91 ? -8.386 -3.330 15.101 1.00 82.25 91 GLY A C 1
ATOM 693 O O . GLY A 1 91 ? -7.663 -3.628 14.152 1.00 82.25 91 GLY A O 1
ATOM 694 N N . ALA A 1 92 ? -8.744 -4.223 16.022 1.00 82.88 92 ALA A N 1
ATOM 695 C CA . ALA A 1 92 ? -8.390 -5.634 15.910 1.00 82.88 92 ALA A CA 1
ATOM 696 C C . ALA A 1 92 ? -9.287 -6.355 14.894 1.00 82.88 92 ALA A C 1
ATOM 698 O O . ALA A 1 92 ? -10.495 -6.132 14.869 1.00 82.88 92 ALA A O 1
ATOM 699 N N . TRP A 1 93 ? -8.692 -7.266 14.124 1.00 86.56 93 TRP A N 1
ATOM 700 C CA . TRP A 1 93 ? -9.415 -8.202 13.265 1.00 86.56 93 TRP A CA 1
ATOM 701 C C . TRP A 1 93 ? -10.320 -9.134 14.084 1.00 86.56 93 TRP A C 1
ATOM 703 O O . TRP A 1 93 ? -9.890 -9.615 15.137 1.00 86.56 93 TRP A O 1
ATOM 713 N N . LYS A 1 94 ? -11.541 -9.418 13.606 1.00 87.19 94 LYS A N 1
ATOM 714 C CA . LYS A 1 94 ? -12.507 -10.284 14.314 1.00 87.19 94 L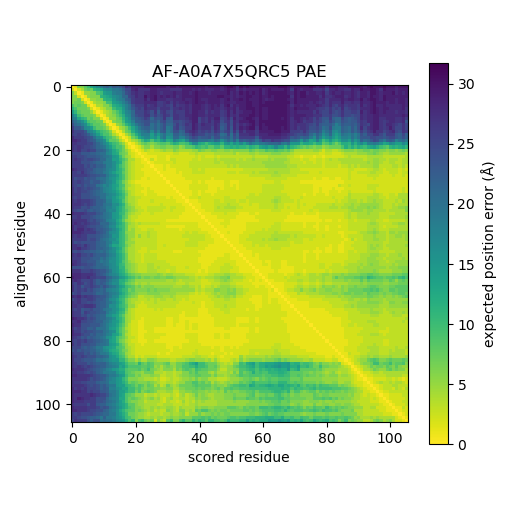YS A CA 1
ATOM 715 C C . LYS A 1 94 ? -12.871 -11.573 13.568 1.00 87.19 94 LYS A C 1
ATOM 717 O O . LYS A 1 94 ? -13.395 -12.493 14.195 1.00 87.19 94 LYS A O 1
ATOM 722 N N . GLY A 1 95 ? -12.611 -11.649 12.265 1.00 84.25 95 GLY A N 1
ATOM 723 C CA . GLY A 1 95 ? -12.919 -12.802 11.422 1.00 84.25 95 GLY A CA 1
ATOM 724 C C . GLY A 1 95 ? -11.957 -13.977 11.572 1.00 84.25 95 GLY A C 1
ATOM 725 O O . GLY A 1 95 ? -10.902 -13.891 12.201 1.00 84.25 95 GLY A O 1
ATOM 726 N N . VAL A 1 96 ? -12.300 -15.094 10.930 1.00 84.69 96 VAL A N 1
ATOM 727 C CA . VAL A 1 96 ? -11.392 -16.243 10.812 1.00 84.69 96 VAL A CA 1
ATOM 728 C C . VAL A 1 96 ? -10.204 -15.858 9.926 1.00 84.69 96 VAL A C 1
ATOM 730 O O . VAL A 1 96 ? -10.380 -15.258 8.870 1.00 84.69 96 VAL A O 1
ATOM 733 N N . GLY A 1 97 ? -8.989 -16.221 10.338 1.00 86.62 97 GLY A N 1
ATOM 734 C CA . GLY A 1 97 ? -7.791 -15.965 9.539 1.00 86.62 97 GLY A CA 1
ATOM 735 C C . GLY A 1 97 ? -7.388 -14.488 9.516 1.00 86.62 97 GLY A C 1
ATOM 736 O O . GLY A 1 97 ? -7.351 -13.843 10.562 1.00 86.62 97 GLY A O 1
ATOM 737 N N . THR A 1 98 ? -7.037 -13.968 8.339 1.00 86.56 98 THR A N 1
ATOM 738 C CA . THR A 1 98 ? -6.646 -12.560 8.137 1.00 86.56 98 THR A CA 1
ATOM 739 C C . THR A 1 98 ? -7.712 -11.777 7.369 1.00 86.56 98 THR A C 1
ATOM 741 O O . THR A 1 98 ? -8.579 -12.361 6.714 1.00 86.56 98 THR A O 1
ATOM 744 N N . GLY A 1 99 ? -7.607 -10.445 7.358 1.00 83.38 99 GLY A N 1
ATOM 745 C CA . GLY A 1 99 ? -8.484 -9.600 6.540 1.00 83.38 99 GLY A CA 1
ATOM 746 C C . GLY A 1 99 ? -8.295 -9.762 5.030 1.00 83.38 99 GLY A C 1
ATOM 747 O O . GLY A 1 99 ? -9.083 -9.234 4.258 1.00 83.38 99 GLY A O 1
ATOM 748 N N . GLU A 1 100 ? -7.304 -10.533 4.572 1.00 84.31 100 GLU A N 1
ATOM 749 C CA . GLU A 1 100 ? -7.250 -10.960 3.169 1.00 84.31 100 GLU A CA 1
ATOM 750 C C . GLU A 1 100 ? -8.169 -12.156 2.877 1.00 84.31 100 GLU A C 1
ATOM 752 O O . GLU A 1 100 ? -8.602 -12.321 1.738 1.00 84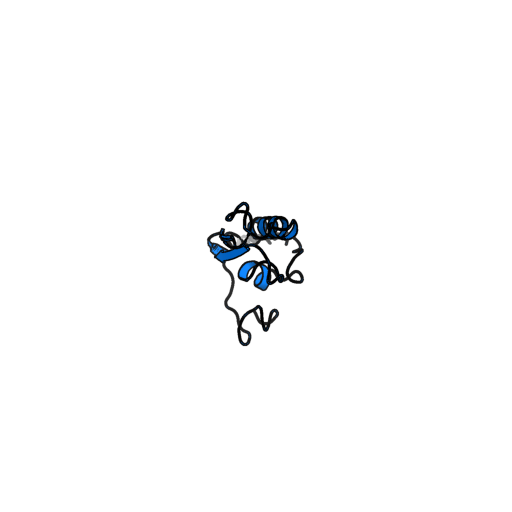.31 100 GLU A O 1
ATOM 757 N N . GLN A 1 101 ? -8.476 -12.976 3.887 1.00 85.62 101 GLN A N 1
ATOM 758 C CA . GLN A 1 101 ? -9.305 -14.180 3.758 1.00 85.62 101 GLN A CA 1
ATOM 759 C C . GLN A 1 101 ? -10.787 -13.896 4.024 1.00 85.62 101 GLN A C 1
ATOM 761 O O . GLN A 1 101 ? -11.641 -14.446 3.331 1.00 85.62 101 GLN A O 1
ATOM 766 N N . SER A 1 102 ? -11.083 -13.017 4.985 1.00 86.94 102 SER A N 1
ATOM 767 C CA . SER A 1 102 ? -12.453 -12.709 5.415 1.00 86.94 102 SER A CA 1
ATOM 768 C C . SER A 1 102 ? -12.736 -11.201 5.452 1.00 86.94 102 SER A C 1
ATOM 770 O O . SER A 1 102 ? -13.238 -10.736 6.461 1.00 86.94 102 SER A O 1
ATOM 772 N N . PRO A 1 103 ? -12.469 -10.421 4.385 1.00 82.44 103 PRO A N 1
ATOM 773 C CA . PRO A 1 103 ? -12.275 -8.956 4.392 1.00 82.44 103 PRO A CA 1
ATOM 774 C C . PRO A 1 103 ? -13.357 -8.081 5.043 1.00 82.44 103 PRO A C 1
ATOM 776 O O . PRO A 1 103 ? -13.095 -6.913 5.286 1.00 82.44 103 PRO A O 1
ATOM 779 N N . TYR A 1 104 ? -14.530 -8.619 5.360 1.00 84.62 104 TYR A N 1
ATOM 780 C CA . TYR A 1 104 ? -15.657 -7.881 5.931 1.00 84.62 104 TYR A CA 1
ATOM 781 C C . TYR A 1 104 ? -15.859 -8.099 7.443 1.00 84.62 104 TYR A C 1
ATOM 783 O O . TYR A 1 104 ? -16.754 -7.495 8.027 1.00 84.62 104 TYR A O 1
ATOM 791 N N . ASP A 1 105 ? -15.036 -8.935 8.085 1.00 82.75 105 ASP A N 1
ATOM 792 C CA . ASP A 1 105 ? -15.192 -9.338 9.490 1.00 82.75 105 ASP A CA 1
ATOM 793 C C . ASP A 1 105 ? -14.217 -8.588 10.439 1.00 82.75 105 ASP A C 1
ATOM 795 O O . ASP A 1 105 ? -13.407 -9.204 11.145 1.00 82.75 105 ASP A O 1
ATOM 799 N N . HIS A 1 106 ? -14.275 -7.247 10.463 1.00 76.31 106 HIS A N 1
ATOM 800 C CA . HIS A 1 106 ? -13.438 -6.370 11.315 1.00 76.31 106 HIS A CA 1
ATOM 801 C C . HIS A 1 106 ? -14.174 -5.592 12.413 1.00 76.31 106 HIS A C 1
ATOM 803 O O . HIS A 1 106 ? -15.410 -5.424 12.393 1.00 76.31 106 HIS A O 1
#

Radius of gyration: 19.82 Å; Cα contacts (8 Å, |Δi|>4): 144; chains: 1; bounding box: 52×51×54 Å

pLDDT: mean 84.27, std 16.84, range [39.53, 97.88]

Solvent-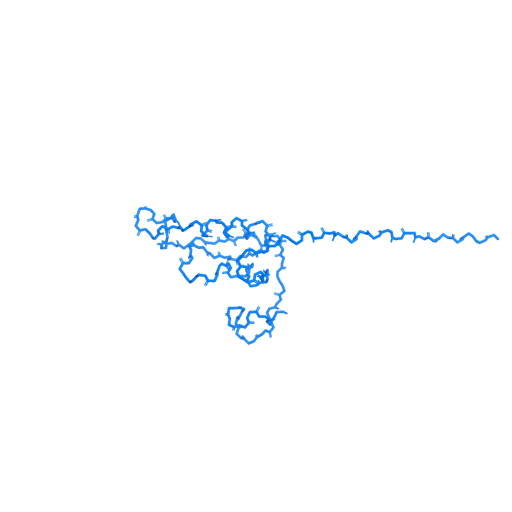accessible surface area (backbone atoms only — not comparable to full-atom values): 6601 Å² total; per-residue (Å²): 140,84,84,83,80,81,78,81,80,74,78,80,72,74,79,75,77,74,74,82,52,87,53,49,89,52,33,66,68,43,25,37,60,53,34,61,80,57,88,84,52,35,52,37,47,74,32,29,47,78,59,38,64,45,69,33,70,62,13,27,70,78,33,67,92,77,27,50,72,57,50,72,62,46,56,52,52,49,54,49,41,59,74,70,24,41,68,41,76,78,80,73,83,70,41,71,85,49,56,87,77,35,65,82,39,99

Sequence (106 aa):
MKTWIFLAAAMFAGAASGQALTYRDNDPFVFCTYGQKNPAKCWWPVSAAAGTFMWDPSCDPPNTPYGRPATQDDYASLAEWQAICTGVGQGAWKGVGTGEQSPYDH

Organism: NCBI:txid345309